Protein AF-A0ABD0RAL7-F1 (afdb_monomer)

pLDDT: mean 84.87, std 13.75, range [43.38, 97.75]

Mean predicted aligned error: 6.11 Å

Solvent-accessible surface area (backbone atoms only — not comparable to full-atom values): 5318 Å² total; per-residue (Å²): 136,81,57,70,68,57,52,51,51,50,49,51,48,54,52,54,55,46,52,51,50,33,63,78,59,50,41,45,63,92,41,72,56,78,85,58,68,54,66,58,52,50,53,52,28,50,56,50,34,56,53,26,51,54,42,28,56,51,19,56,75,69,70,34,66,66,56,25,51,51,28,50,52,54,34,47,38,40,42,43,42,38,64,76,67,67,52,70,95,58,82,96,72,134

Secondary structure (DSSP, 8-state):
---HHHHHHHHHHHHHHHHHHHHHTT-STT-S--SS-HHHHHHHHHHHHHHHHHHHHHHHHTT-HHHHHHHHHHHHHHHHHHHHTT--SS-S--

Nearest PDB structures (foldseek):
  2kat-assembly1_A  TM=4.862E-01  e=1.561E+00  Bordetella parapertussis
  1moj-assembly1_A  TM=7.307E-01  e=5.089E+00  Halobacterium salinarum
  8xyv-assembly2_B  TM=5.721E-01  e=3.311E+00  synthetic construct
  6lkp-assembly1_C  TM=7.657E-01  e=6.309E+00  Leptolyngbya sp. O-77

Structure (mmCIF, N/CA/C/O backbone):
data_AF-A0ABD0RAL7-F1
#
_entry.id   AF-A0ABD0RAL7-F1
#
loop_
_atom_site.group_PDB
_atom_site.id
_atom_site.type_symbol
_atom_site.label_atom_id
_atom_site.label_alt_id
_atom_site.label_comp_id
_atom_site.label_asym_id
_atom_site.label_entity_id
_atom_site.label_seq_id
_atom_site.pdbx_PDB_ins_code
_atom_site.Cartn_x
_atom_site.Cartn_y
_atom_site.Cartn_z
_atom_site.occupancy
_atom_site.B_iso_or_equiv
_atom_site.auth_seq_id
_atom_site.auth_comp_id
_atom_site.auth_asym_id
_atom_site.auth_atom_id
_atom_site.pdbx_PDB_model_num
ATOM 1 N N . LEU A 1 1 ? -15.315 -10.656 18.300 1.00 64.44 1 LEU A N 1
ATOM 2 C CA . LEU A 1 1 ? -15.082 -9.196 18.260 1.00 64.44 1 LEU A CA 1
ATOM 3 C C . LEU A 1 1 ? -13.687 -8.940 18.810 1.00 64.44 1 LEU A C 1
ATOM 5 O O . LEU A 1 1 ? -13.427 -9.320 19.945 1.00 64.44 1 LEU A O 1
ATOM 9 N N . SER A 1 2 ? -12.779 -8.419 17.985 1.00 79.69 2 SER A N 1
ATOM 10 C CA . SER A 1 2 ? -11.443 -7.975 18.408 1.00 79.69 2 SER A CA 1
ATOM 11 C C . SER A 1 2 ? -11.531 -6.650 19.170 1.00 79.69 2 SER A C 1
ATOM 13 O O . SER A 1 2 ? -12.481 -5.896 18.980 1.00 79.69 2 SER A O 1
ATOM 15 N N . SER A 1 3 ? -10.549 -6.358 20.026 1.00 92.06 3 SER A N 1
ATOM 16 C CA . SER A 1 3 ? -10.469 -5.069 20.728 1.00 92.06 3 SER A CA 1
ATOM 17 C C . SER A 1 3 ? -10.280 -3.911 19.730 1.00 92.06 3 SER A C 1
ATOM 19 O O . SER A 1 3 ? -9.412 -4.035 18.863 1.00 92.06 3 SER A O 1
ATOM 21 N N . PRO A 1 4 ? -10.996 -2.776 19.865 1.00 86.62 4 P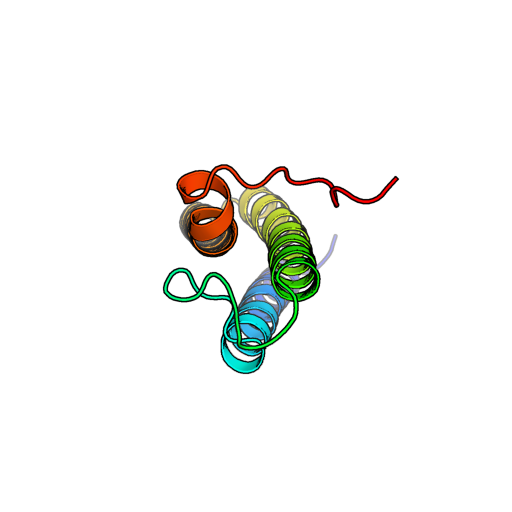RO A N 1
ATOM 22 C CA . PRO A 1 4 ? -10.794 -1.596 19.015 1.00 86.62 4 PRO A CA 1
ATOM 23 C C . PRO A 1 4 ? -9.349 -1.088 19.029 1.00 86.62 4 PRO A C 1
ATOM 25 O O . PRO A 1 4 ? -8.810 -0.697 17.998 1.00 86.62 4 PRO A O 1
ATOM 28 N N . LEU A 1 5 ? -8.688 -1.175 20.190 1.00 90.50 5 LEU A N 1
ATOM 29 C CA . LEU A 1 5 ? -7.277 -0.819 20.329 1.00 90.50 5 LEU A CA 1
ATOM 30 C C . LEU A 1 5 ? -6.383 -1.729 19.478 1.00 90.50 5 LEU A C 1
ATOM 32 O O . LEU A 1 5 ? -5.473 -1.250 18.810 1.00 90.50 5 LEU A O 1
ATOM 36 N N . LEU A 1 6 ? -6.672 -3.033 19.467 1.00 93.12 6 LEU A N 1
ATOM 37 C CA . LEU A 1 6 ? -5.920 -3.997 18.665 1.00 93.12 6 LEU A CA 1
ATOM 38 C C . LEU A 1 6 ? -6.112 -3.737 17.167 1.00 93.12 6 LEU A C 1
ATOM 40 O O . LEU A 1 6 ? -5.162 -3.854 16.403 1.00 93.12 6 LEU A O 1
ATOM 44 N N . GLN A 1 7 ? -7.320 -3.353 16.748 1.00 90.88 7 GLN A N 1
ATOM 45 C CA . GLN A 1 7 ? -7.600 -3.010 15.353 1.00 90.88 7 GLN A CA 1
ATOM 46 C C . GLN A 1 7 ? -6.856 -1.742 14.919 1.00 90.88 7 GLN A C 1
ATOM 48 O O . GLN A 1 7 ? -6.283 -1.729 13.833 1.00 90.88 7 GLN A O 1
ATOM 53 N N . GLN A 1 8 ? -6.793 -0.713 15.772 1.00 90.00 8 GLN A N 1
ATOM 54 C CA . GLN A 1 8 ? -5.987 0.480 15.492 1.00 90.00 8 GLN A CA 1
ATOM 55 C C . GLN A 1 8 ? -4.487 0.173 15.438 1.00 90.00 8 GLN A C 1
ATOM 57 O O . GLN A 1 8 ? -3.802 0.628 14.529 1.00 90.00 8 GLN A O 1
ATOM 62 N N . GLN A 1 9 ? -3.968 -0.634 16.365 1.00 93.19 9 GLN A N 1
ATOM 63 C CA . GLN A 1 9 ? -2.561 -1.047 16.343 1.00 93.19 9 GLN A CA 1
ATOM 64 C C . GLN A 1 9 ? -2.224 -1.859 15.090 1.00 93.19 9 GLN A C 1
ATOM 66 O O . GLN A 1 9 ? -1.178 -1.651 14.474 1.00 93.19 9 GLN A O 1
ATOM 71 N N . PHE A 1 10 ? -3.118 -2.764 14.694 1.00 94.06 10 PHE A N 1
ATOM 72 C CA . PHE A 1 10 ? -2.978 -3.527 13.462 1.00 94.06 10 PHE A CA 1
ATOM 73 C C . PHE A 1 10 ? -2.979 -2.607 12.234 1.00 94.06 10 PHE A C 1
ATOM 75 O O . PHE A 1 10 ? -2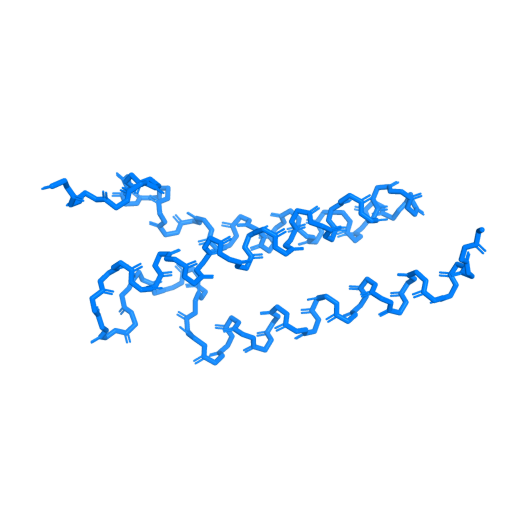.080 -2.707 11.405 1.00 94.06 10 PHE A O 1
ATOM 82 N N . PHE A 1 11 ? -3.901 -1.643 12.176 1.00 93.00 11 PHE A N 1
ATOM 83 C CA . PHE A 1 11 ? -3.937 -0.616 11.134 1.00 93.00 11 PHE A CA 1
ATOM 84 C C . PHE A 1 11 ? -2.620 0.171 11.041 1.00 93.00 11 PHE A C 1
ATOM 86 O O . PHE A 1 11 ? -2.018 0.244 9.971 1.00 93.00 11 PHE A O 1
ATOM 93 N N . SER A 1 12 ? -2.109 0.683 12.166 1.00 93.50 12 SER A N 1
ATOM 94 C CA . SER A 1 12 ? -0.819 1.385 12.19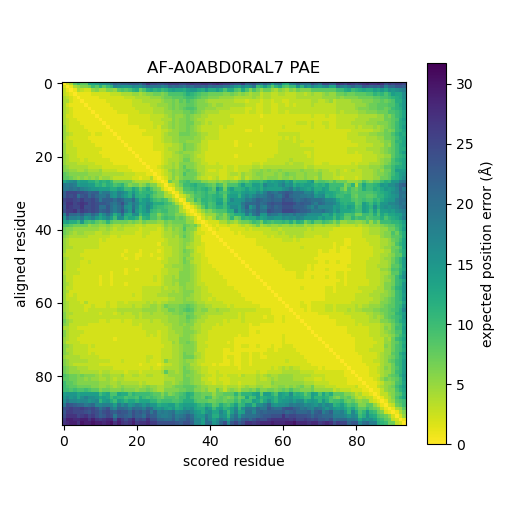6 1.00 93.50 12 SER A CA 1
ATOM 95 C C . SER A 1 12 ? 0.348 0.495 11.766 1.00 93.50 12 SER A C 1
ATOM 97 O O . SER A 1 12 ? 1.275 0.974 11.121 1.00 93.50 12 SER A O 1
ATOM 99 N N . THR A 1 13 ? 0.303 -0.799 12.086 1.00 96.12 13 THR A N 1
ATOM 100 C CA . THR A 1 13 ? 1.349 -1.751 11.684 1.00 96.12 13 THR A CA 1
ATOM 101 C C . THR A 1 13 ? 1.388 -1.920 10.167 1.00 96.12 13 THR A C 1
ATOM 103 O O . THR A 1 13 ? 2.477 -1.916 9.600 1.00 96.12 13 THR A O 1
ATOM 106 N N . ILE A 1 14 ? 0.227 -1.987 9.502 1.00 94.88 14 ILE A N 1
ATOM 107 C CA . ILE A 1 14 ? 0.158 -2.057 8.033 1.00 94.88 14 ILE A CA 1
ATOM 108 C C . ILE A 1 14 ? 0.826 -0.826 7.410 1.00 94.88 14 ILE A C 1
ATOM 110 O O . ILE A 1 14 ? 1.627 -0.969 6.486 1.00 94.88 14 ILE A O 1
ATOM 114 N N . PHE A 1 15 ? 0.547 0.368 7.939 1.00 92.81 15 PHE A N 1
ATOM 115 C CA . PHE A 1 15 ? 1.175 1.603 7.466 1.00 92.81 15 PHE A CA 1
ATOM 116 C C . PHE A 1 15 ? 2.687 1.595 7.639 1.00 92.81 15 PHE A C 1
ATOM 118 O O . PHE A 1 15 ? 3.408 1.813 6.674 1.00 92.81 15 PHE A O 1
ATOM 125 N N . ILE A 1 16 ? 3.166 1.287 8.845 1.00 94.75 16 ILE A N 1
ATOM 126 C CA . ILE A 1 16 ? 4.601 1.274 9.143 1.00 94.75 16 ILE A CA 1
ATOM 127 C C . ILE A 1 16 ? 5.333 0.276 8.240 1.00 94.75 16 ILE A C 1
ATOM 129 O O . ILE A 1 16 ? 6.377 0.603 7.686 1.00 94.75 16 ILE A O 1
ATOM 133 N N . GLN A 1 17 ? 4.790 -0.931 8.068 1.00 96.12 17 GLN A N 1
ATOM 134 C CA . GLN A 1 17 ? 5.402 -1.946 7.207 1.00 96.12 17 GLN A CA 1
ATOM 135 C C . GLN A 1 17 ? 5.437 -1.514 5.741 1.00 96.12 17 GLN A C 1
ATOM 137 O O . GLN A 1 17 ? 6.450 -1.698 5.072 1.00 96.12 17 GLN A O 1
ATOM 142 N N . THR A 1 18 ? 4.348 -0.921 5.255 1.00 93.94 18 THR A N 1
ATOM 143 C CA . THR A 1 18 ? 4.269 -0.430 3.875 1.00 93.94 18 THR A CA 1
ATOM 144 C C . THR A 1 18 ? 5.255 0.712 3.648 1.00 93.94 18 THR A C 1
ATOM 146 O O . THR A 1 18 ? 5.986 0.694 2.663 1.00 93.94 18 THR A O 1
ATOM 149 N N . ASP A 1 19 ? 5.354 1.659 4.583 1.00 92.62 19 ASP A N 1
ATOM 150 C CA . ASP A 1 19 ? 6.317 2.760 4.504 1.00 92.62 19 ASP A CA 1
ATOM 151 C C . ASP A 1 19 ? 7.760 2.241 4.472 1.00 92.62 19 ASP A C 1
ATOM 153 O O . ASP A 1 19 ? 8.546 2.688 3.637 1.00 92.62 19 ASP A O 1
ATOM 157 N N . ILE A 1 20 ? 8.106 1.261 5.318 1.00 94.38 20 ILE A N 1
ATOM 158 C CA . ILE A 1 20 ? 9.435 0.626 5.299 1.00 94.38 20 ILE A CA 1
ATOM 159 C C . ILE A 1 20 ? 9.718 0.036 3.915 1.00 94.38 20 ILE A C 1
ATOM 161 O O . ILE A 1 20 ? 10.749 0.343 3.323 1.00 94.38 20 ILE A O 1
ATOM 165 N N . HIS A 1 21 ? 8.794 -0.750 3.367 1.00 92.94 21 HIS A N 1
ATOM 166 C CA . HIS A 1 21 ? 8.998 -1.392 2.071 1.00 92.94 21 HIS A CA 1
ATOM 167 C C . HIS A 1 21 ? 9.071 -0.395 0.912 1.00 92.94 21 HIS A C 1
ATOM 169 O O . HIS A 1 21 ? 9.857 -0.587 -0.015 1.00 92.94 21 HIS A O 1
ATOM 175 N N . ILE A 1 22 ? 8.291 0.689 0.964 1.00 90.06 22 ILE A N 1
ATOM 176 C CA . ILE A 1 22 ? 8.365 1.769 -0.023 1.00 90.06 22 ILE A CA 1
ATOM 177 C C . ILE A 1 22 ? 9.755 2.399 -0.024 1.00 90.06 22 ILE A C 1
ATOM 179 O O . ILE A 1 22 ? 10.315 2.627 -1.098 1.00 90.06 22 ILE A O 1
ATOM 183 N N . GLN A 1 23 ? 10.305 2.681 1.159 1.00 89.75 23 GLN A N 1
ATOM 184 C CA . GLN A 1 23 ? 11.626 3.291 1.288 1.00 89.75 23 GLN A CA 1
ATOM 185 C C . GLN A 1 23 ? 12.740 2.321 0.875 1.00 89.75 23 GLN A C 1
ATOM 187 O O . GLN A 1 23 ? 13.605 2.691 0.085 1.00 89.75 23 GLN A O 1
ATOM 192 N N . GLU A 1 24 ? 12.707 1.076 1.357 1.00 88.94 24 GLU A N 1
ATOM 193 C CA . GLU A 1 24 ? 13.723 0.061 1.046 1.00 88.94 24 GLU A CA 1
ATOM 194 C C . GLU A 1 24 ? 13.726 -0.331 -0.436 1.00 88.94 24 GLU A C 1
ATOM 196 O O . GLU A 1 24 ? 14.792 -0.525 -1.020 1.00 88.94 24 GLU A O 1
ATOM 201 N N . GLY A 1 25 ? 12.547 -0.419 -1.053 1.00 85.19 25 GLY A N 1
ATOM 202 C CA . GLY A 1 25 ? 12.396 -0.746 -2.469 1.00 85.19 25 GLY A CA 1
ATOM 203 C C . GLY A 1 25 ? 12.456 0.459 -3.409 1.00 85.19 25 GLY A C 1
ATOM 204 O O . GLY A 1 25 ? 12.270 0.276 -4.608 1.00 85.19 25 GLY A O 1
ATOM 205 N N . ALA A 1 26 ? 12.657 1.682 -2.899 1.00 85.19 26 ALA A N 1
ATOM 206 C CA . ALA A 1 26 ? 12.577 2.922 -3.682 1.00 85.19 26 ALA A CA 1
ATOM 207 C C . ALA A 1 26 ? 11.318 2.975 -4.583 1.00 85.19 26 ALA A C 1
ATOM 209 O O . ALA A 1 26 ? 11.375 3.324 -5.766 1.00 85.19 26 ALA A O 1
ATOM 210 N N . LEU A 1 27 ? 10.170 2.582 -4.017 1.00 83.81 27 LEU A N 1
ATOM 211 C CA . LEU A 1 27 ? 8.918 2.360 -4.753 1.00 83.81 27 LEU A CA 1
ATOM 212 C C . LEU A 1 27 ? 8.070 3.628 -4.923 1.00 83.81 27 LEU A C 1
ATOM 214 O O . LEU A 1 27 ? 6.989 3.569 -5.517 1.00 83.81 27 LEU A O 1
ATOM 218 N N . PHE A 1 28 ? 8.517 4.757 -4.371 1.00 75.31 28 PHE A N 1
ATOM 219 C CA . PHE A 1 28 ? 7.749 5.996 -4.364 1.00 75.31 28 PHE A CA 1
ATOM 220 C C . PHE A 1 28 ? 7.670 6.649 -5.756 1.00 75.31 28 PHE A C 1
ATOM 222 O O . PHE A 1 28 ? 8.317 6.230 -6.718 1.00 75.31 28 PHE A O 1
ATOM 229 N N . CYS A 1 29 ? 6.795 7.650 -5.884 1.00 65.69 29 CYS A N 1
ATOM 230 C CA . CYS A 1 29 ? 6.331 8.185 -7.166 1.00 65.69 29 CYS A CA 1
ATOM 231 C C . CYS A 1 29 ? 7.406 8.868 -8.036 1.00 65.69 29 CYS A C 1
ATOM 233 O O . CYS A 1 29 ? 7.125 9.218 -9.182 1.00 65.69 29 CYS A O 1
ATOM 235 N N . ASP A 1 30 ? 8.614 9.064 -7.512 1.00 68.31 30 ASP A N 1
ATOM 236 C CA . ASP A 1 30 ? 9.756 9.700 -8.168 1.00 68.31 30 ASP A CA 1
ATOM 237 C C . ASP A 1 30 ? 10.595 8.736 -9.025 1.00 68.31 30 ASP A C 1
ATOM 239 O O . ASP A 1 30 ? 11.368 9.183 -9.874 1.00 68.31 30 ASP A O 1
ATOM 243 N N . SER A 1 31 ? 10.408 7.425 -8.864 1.00 61.66 31 SER A N 1
ATOM 244 C CA . SER A 1 31 ? 11.144 6.389 -9.587 1.00 61.66 31 SER A CA 1
ATOM 245 C C . SER A 1 31 ? 10.185 5.431 -10.293 1.00 61.66 31 SER A C 1
ATOM 247 O O . SER A 1 31 ? 9.292 4.854 -9.676 1.00 61.66 31 SER A O 1
ATOM 249 N N . LEU A 1 32 ? 10.365 5.240 -11.604 1.00 62.06 32 LEU A N 1
ATOM 250 C CA . LEU A 1 32 ? 9.697 4.172 -12.363 1.00 62.06 32 LEU A CA 1
ATOM 251 C C . LEU A 1 32 ? 10.548 2.893 -12.405 1.00 62.06 32 LEU A C 1
ATOM 253 O O . LEU A 1 32 ? 10.017 1.799 -12.562 1.00 62.06 32 LEU A O 1
ATOM 257 N N . CYS A 1 33 ? 11.869 3.053 -12.327 1.00 57.22 33 CYS A N 1
ATOM 258 C CA . CYS A 1 33 ? 12.846 2.003 -12.555 1.00 57.22 33 CYS A CA 1
ATOM 259 C C . CYS A 1 33 ? 13.983 2.175 -11.543 1.00 57.22 33 CYS A C 1
ATOM 261 O O . CYS A 1 33 ? 14.871 3.010 -11.711 1.00 57.22 33 CYS A O 1
ATOM 263 N N . ASP A 1 34 ? 13.9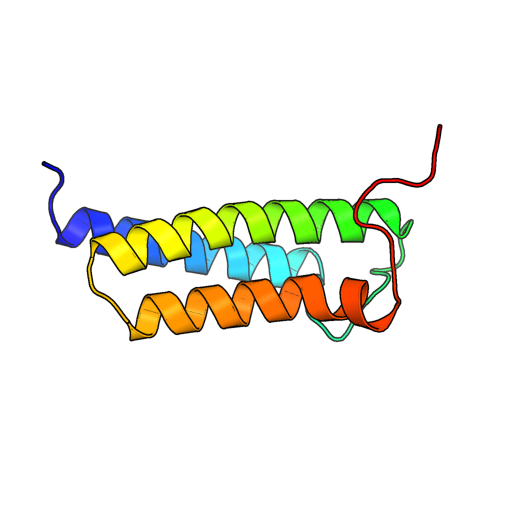40 1.370 -10.492 1.00 58.56 34 ASP A N 1
ATOM 264 C CA . ASP A 1 34 ? 14.863 1.299 -9.355 1.00 58.56 34 ASP A CA 1
ATOM 265 C C . ASP A 1 34 ? 16.227 0.657 -9.725 1.00 58.56 34 ASP A C 1
ATOM 267 O O . ASP A 1 34 ? 16.910 0.040 -8.912 1.00 58.56 34 ASP A O 1
ATOM 271 N N . GLY A 1 35 ? 16.655 0.812 -10.986 1.00 56.84 35 GLY A N 1
ATOM 272 C CA . GLY A 1 35 ? 17.918 0.287 -11.523 1.00 56.84 35 GLY A CA 1
ATOM 273 C C . GLY A 1 35 ? 17.887 -1.188 -11.955 1.00 56.84 35 GLY A C 1
ATOM 274 O O . GLY A 1 35 ? 18.874 -1.670 -12.511 1.00 56.84 35 GLY A O 1
ATOM 275 N N . GLY A 1 36 ? 16.771 -1.894 -11.742 1.00 59.53 36 GLY A N 1
ATOM 276 C CA . GLY A 1 36 ? 16.514 -3.261 -12.216 1.00 59.53 36 GLY A CA 1
ATOM 277 C C . GLY A 1 36 ? 15.491 -3.333 -13.363 1.00 59.53 36 GLY A C 1
ATOM 278 O O . GLY A 1 36 ? 15.025 -2.305 -13.848 1.00 59.53 36 GLY A O 1
ATOM 279 N N . PRO A 1 37 ? 15.119 -4.538 -13.835 1.00 60.66 37 PRO A N 1
ATOM 280 C CA . PRO A 1 37 ? 14.028 -4.704 -14.792 1.00 60.66 37 PRO A CA 1
ATOM 281 C C . PRO A 1 37 ? 12.717 -4.100 -14.272 1.00 60.66 37 PRO A C 1
ATOM 283 O O . PRO A 1 37 ? 12.301 -4.394 -13.153 1.00 60.66 37 PRO A O 1
ATOM 286 N N . LEU A 1 38 ? 12.032 -3.335 -15.126 1.00 70.50 38 LEU A N 1
ATOM 287 C CA . LEU A 1 38 ? 10.778 -2.629 -14.825 1.00 70.50 38 LEU A CA 1
ATOM 288 C C . LEU A 1 38 ? 9.701 -3.525 -14.172 1.00 70.50 38 LEU A C 1
ATOM 290 O O . LEU A 1 38 ? 8.905 -3.050 -13.368 1.00 70.50 38 LEU A O 1
ATOM 294 N N . ILE A 1 39 ? 9.693 -4.823 -14.494 1.00 74.00 39 ILE A N 1
ATOM 295 C CA . ILE A 1 39 ? 8.717 -5.801 -13.993 1.00 74.00 39 ILE A CA 1
ATOM 296 C C . ILE A 1 39 ? 8.767 -5.979 -12.466 1.00 74.00 39 ILE A C 1
AT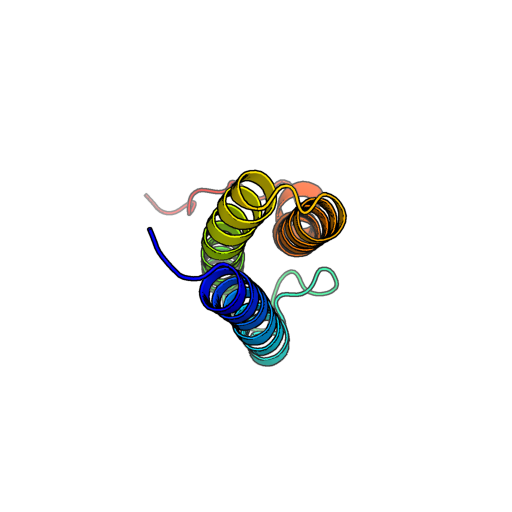OM 298 O O . ILE A 1 39 ? 7.722 -6.075 -11.833 1.00 74.00 39 ILE A O 1
ATOM 302 N N . TRP A 1 40 ? 9.951 -5.943 -11.847 1.00 80.69 40 TRP A N 1
ATOM 303 C CA . TRP A 1 40 ? 10.084 -6.179 -10.404 1.00 80.69 40 TRP A CA 1
ATOM 304 C C . TRP A 1 40 ? 9.582 -4.993 -9.587 1.00 80.69 40 TRP A C 1
ATOM 306 O O . TRP A 1 40 ? 8.849 -5.168 -8.616 1.00 80.69 40 TRP A O 1
ATOM 316 N N . GLY A 1 41 ? 9.903 -3.776 -10.031 1.00 81.88 41 GLY A N 1
ATOM 317 C CA . GLY A 1 41 ? 9.374 -2.559 -9.426 1.00 81.88 41 GLY A CA 1
ATOM 318 C C . GLY A 1 41 ? 7.848 -2.463 -9.556 1.00 81.88 41 GLY A C 1
ATOM 319 O O . GLY A 1 41 ? 7.184 -1.976 -8.637 1.00 81.88 41 GLY A O 1
ATOM 320 N N . GLN A 1 42 ? 7.273 -2.944 -10.665 1.00 82.06 42 GLN A N 1
ATOM 321 C CA . GLN A 1 42 ? 5.819 -3.025 -10.853 1.00 82.06 42 GLN A CA 1
ATOM 322 C C . GLN A 1 42 ? 5.172 -4.002 -9.872 1.00 82.06 42 GLN A C 1
ATOM 324 O O . GLN A 1 42 ? 4.230 -3.625 -9.177 1.00 82.06 42 GLN A O 1
ATOM 329 N N . GLU A 1 43 ? 5.679 -5.234 -9.796 1.00 86.19 43 GLU A N 1
ATOM 330 C CA . GLU A 1 43 ? 5.153 -6.256 -8.887 1.00 86.19 43 GLU A CA 1
ATOM 331 C C . GLU A 1 43 ? 5.238 -5.805 -7.427 1.00 86.19 43 GLU A C 1
ATOM 333 O O . GLU A 1 43 ? 4.262 -5.932 -6.688 1.00 86.19 43 GLU A O 1
ATOM 338 N N . ALA A 1 44 ? 6.355 -5.190 -7.029 1.00 89.38 44 ALA A N 1
ATOM 339 C CA . ALA A 1 44 ? 6.522 -4.648 -5.686 1.00 89.38 44 ALA A CA 1
ATOM 340 C C . ALA A 1 44 ? 5.493 -3.544 -5.376 1.00 89.38 44 ALA A C 1
ATOM 342 O O . ALA A 1 44 ? 4.852 -3.574 -4.326 1.00 89.38 44 ALA A O 1
ATOM 343 N N . ARG A 1 45 ? 5.262 -2.606 -6.308 1.00 90.31 45 ARG A N 1
ATOM 344 C CA . ARG A 1 45 ? 4.234 -1.560 -6.147 1.00 90.31 45 ARG A CA 1
ATOM 345 C C . ARG A 1 45 ? 2.832 -2.153 -6.027 1.00 90.31 45 ARG A C 1
ATOM 347 O O . ARG A 1 45 ? 2.065 -1.704 -5.177 1.00 90.31 45 ARG A O 1
ATOM 354 N N . LEU A 1 46 ? 2.498 -3.159 -6.839 1.00 90.62 46 LEU A N 1
ATOM 355 C CA . LEU A 1 46 ? 1.201 -3.839 -6.775 1.00 90.62 46 LEU A CA 1
ATOM 356 C C . LEU A 1 46 ? 1.015 -4.592 -5.449 1.00 90.62 46 LEU A C 1
ATOM 358 O O . LEU A 1 46 ? -0.050 -4.478 -4.847 1.00 90.62 46 LEU A O 1
ATOM 362 N N . ALA A 1 47 ? 2.050 -5.267 -4.945 1.00 93.19 47 ALA A N 1
ATOM 363 C CA . ALA A 1 47 ? 2.002 -5.955 -3.654 1.00 93.19 47 ALA A CA 1
ATOM 364 C C . ALA A 1 47 ? 1.755 -4.988 -2.479 1.00 93.19 47 ALA A C 1
ATOM 366 O O . ALA A 1 47 ? 0.991 -5.294 -1.559 1.00 93.19 47 ALA A O 1
ATOM 367 N N . GLU A 1 48 ? 2.358 -3.796 -2.510 1.00 95.06 48 GLU A N 1
ATOM 368 C CA . GLU A 1 48 ? 2.074 -2.757 -1.514 1.00 95.06 48 GLU A CA 1
ATOM 369 C C . GLU A 1 48 ? 0.673 -2.139 -1.702 1.00 95.06 48 GLU A C 1
ATOM 371 O O . GLU A 1 48 ? -0.004 -1.837 -0.717 1.00 95.06 48 GLU A O 1
ATOM 376 N N . CYS A 1 49 ? 0.169 -2.028 -2.939 1.00 94.56 49 CYS A N 1
ATOM 377 C CA . CYS A 1 49 ? -1.214 -1.603 -3.196 1.00 94.56 49 CYS A CA 1
ATOM 378 C C . CYS A 1 49 ? -2.234 -2.583 -2.602 1.00 94.56 49 CYS A C 1
ATOM 380 O O . CYS A 1 49 ? -3.210 -2.149 -1.993 1.00 94.56 49 CYS A O 1
ATOM 382 N N . GLU A 1 50 ? -2.006 -3.893 -2.725 1.00 95.31 50 GLU A N 1
ATOM 383 C CA . GLU A 1 50 ? -2.861 -4.918 -2.113 1.00 95.31 50 GLU A CA 1
ATOM 384 C C . GLU A 1 50 ? -2.910 -4.776 -0.585 1.00 95.31 50 GLU A C 1
ATOM 386 O O . GLU A 1 50 ? -3.985 -4.849 0.015 1.00 95.31 50 GLU A O 1
ATOM 391 N N . ARG A 1 51 ? -1.772 -4.477 0.056 1.00 96.00 51 ARG A N 1
ATOM 392 C CA . ARG A 1 51 ? -1.738 -4.156 1.492 1.00 96.00 51 ARG A CA 1
ATOM 393 C C . ARG A 1 51 ? -2.501 -2.880 1.833 1.00 96.00 51 ARG A C 1
ATOM 395 O O . ARG A 1 51 ? -3.201 -2.845 2.846 1.00 96.00 51 ARG A O 1
ATOM 402 N N . MET A 1 52 ? -2.419 -1.854 0.990 1.00 96.75 52 MET A N 1
ATOM 403 C CA . MET A 1 52 ? -3.196 -0.626 1.171 1.00 96.75 52 MET A CA 1
ATOM 404 C C . MET A 1 52 ? -4.703 -0.846 1.009 1.00 96.75 52 MET A C 1
ATOM 406 O O . MET A 1 52 ? -5.469 -0.216 1.734 1.00 96.75 52 MET A O 1
ATOM 410 N N . LEU A 1 53 ? -5.153 -1.774 0.157 1.00 97.06 53 LEU A N 1
ATOM 411 C CA . LEU A 1 53 ? -6.571 -2.154 0.088 1.00 97.06 53 LEU A CA 1
ATOM 412 C C . LEU A 1 53 ? -7.063 -2.737 1.421 1.00 97.06 53 LEU A C 1
ATOM 414 O O . LEU A 1 53 ? -8.118 -2.336 1.911 1.00 97.06 53 LEU A O 1
ATOM 418 N N . VAL A 1 54 ? -6.259 -3.588 2.070 1.00 96.56 54 VAL A N 1
ATOM 419 C CA . VAL A 1 54 ? -6.572 -4.097 3.419 1.00 96.56 54 VAL A CA 1
ATOM 420 C C . VAL A 1 54 ? -6.639 -2.956 4.443 1.00 96.56 54 VAL A C 1
ATOM 422 O O . VAL A 1 54 ? -7.527 -2.946 5.298 1.00 96.56 54 VAL A O 1
ATOM 425 N N . ALA A 1 55 ? -5.731 -1.977 4.359 1.00 96.88 55 ALA A N 1
ATOM 426 C CA . ALA A 1 55 ? -5.756 -0.802 5.231 1.00 96.88 55 ALA A CA 1
ATOM 427 C C . ALA A 1 55 ? -7.021 0.050 5.021 1.00 96.88 55 ALA A C 1
ATOM 429 O O . ALA A 1 55 ? -7.619 0.489 6.003 1.00 96.88 55 ALA A O 1
ATOM 430 N N . ILE A 1 56 ? -7.455 0.248 3.771 1.00 97.69 56 ILE A N 1
ATOM 431 C CA . ILE A 1 56 ? -8.690 0.970 3.426 1.00 97.69 56 ILE A CA 1
ATOM 432 C C . ILE A 1 56 ? -9.906 0.267 4.033 1.00 97.69 56 ILE A C 1
ATOM 434 O O . ILE A 1 56 ? -10.685 0.907 4.739 1.00 97.69 56 ILE A O 1
ATOM 438 N N . ASP A 1 57 ? -10.046 -1.042 3.814 1.00 96.75 57 ASP A N 1
ATOM 439 C CA . ASP A 1 57 ? -11.177 -1.817 4.336 1.00 96.75 57 ASP A CA 1
ATOM 440 C C . ASP A 1 57 ? -11.237 -1.764 5.869 1.00 96.75 57 ASP A C 1
ATOM 442 O O . ASP A 1 57 ? -12.307 -1.579 6.460 1.00 96.75 57 ASP A O 1
ATOM 446 N N . LEU A 1 58 ? -10.080 -1.867 6.528 1.00 95.00 58 LEU A N 1
ATOM 447 C CA . LEU A 1 58 ? -9.981 -1.772 7.980 1.00 95.00 58 LEU A CA 1
ATOM 448 C C . LEU A 1 58 ? -10.312 -0.364 8.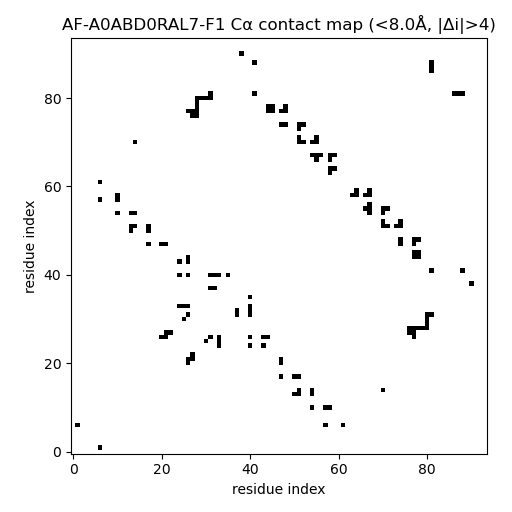497 1.00 95.00 58 LEU A C 1
ATOM 450 O O . LEU A 1 58 ? -11.033 -0.240 9.486 1.00 95.00 58 LEU A O 1
ATOM 454 N N . ALA A 1 59 ? -9.825 0.690 7.841 1.00 95.06 59 ALA A N 1
ATOM 455 C CA . ALA A 1 59 ? -10.120 2.070 8.223 1.00 95.06 59 ALA A CA 1
ATOM 456 C C . ALA A 1 59 ? -11.612 2.394 8.071 1.00 95.06 59 ALA A C 1
ATOM 458 O O . ALA A 1 59 ? -12.214 2.970 8.980 1.00 9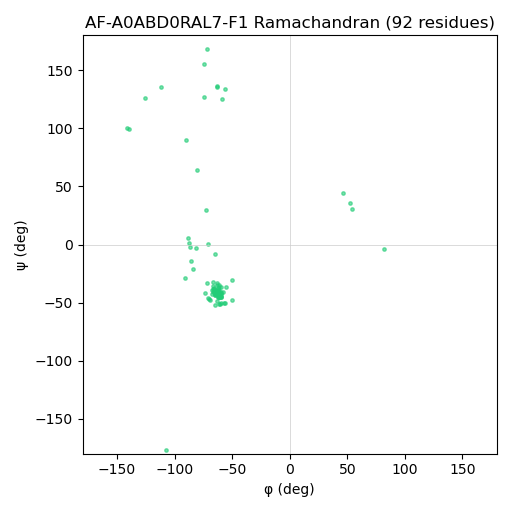5.06 59 ALA A O 1
ATOM 459 N N . LEU A 1 60 ? -12.232 1.947 6.973 1.00 95.75 60 LEU A N 1
ATOM 460 C CA . LEU A 1 60 ? -13.673 2.062 6.751 1.00 95.75 60 LEU A CA 1
ATOM 461 C C . LEU A 1 60 ? -14.462 1.304 7.823 1.00 95.75 60 LEU A C 1
ATOM 463 O O . LEU A 1 60 ? -15.410 1.849 8.386 1.00 95.75 60 LEU A O 1
ATOM 467 N N . HIS A 1 61 ? -14.039 0.083 8.166 1.00 93.81 61 HIS A N 1
ATOM 468 C CA . HIS A 1 61 ? -14.645 -0.691 9.251 1.00 93.81 61 HIS A CA 1
ATOM 469 C C . HIS A 1 61 ? -14.567 0.033 10.607 1.00 93.81 61 HIS A C 1
ATOM 471 O O . HIS A 1 61 ? -15.509 -0.025 11.399 1.00 93.81 61 HIS A O 1
ATOM 477 N N . LEU A 1 62 ? -13.468 0.746 10.864 1.00 92.50 62 LEU A N 1
ATOM 478 C CA . LEU A 1 62 ? -13.258 1.545 12.073 1.00 92.50 62 LEU A CA 1
ATOM 479 C C . LEU A 1 62 ? -13.930 2.928 12.028 1.00 92.50 62 LEU A C 1
ATOM 481 O O . LEU A 1 62 ? -13.889 3.642 13.028 1.00 92.50 62 LEU A O 1
ATOM 485 N N . ASN A 1 63 ? -14.573 3.298 10.913 1.00 94.62 63 ASN A N 1
ATOM 486 C CA . ASN A 1 63 ? -15.067 4.653 10.639 1.00 94.62 63 ASN A CA 1
ATOM 487 C C . ASN A 1 63 ? -13.974 5.736 10.771 1.00 94.62 63 ASN A C 1
ATOM 489 O O . ASN A 1 63 ? -14.262 6.881 11.122 1.00 94.62 63 ASN A O 1
ATOM 493 N N . ASP A 1 64 ? -12.719 5.386 10.482 1.00 94.38 64 ASP A N 1
ATOM 494 C CA . ASP A 1 64 ? -11.597 6.322 10.451 1.00 94.38 64 ASP A CA 1
ATOM 495 C C . ASP A 1 64 ? -11.446 6.908 9.041 1.00 94.38 64 ASP A C 1
ATOM 497 O O . ASP A 1 64 ? -10.749 6.373 8.172 1.00 94.38 64 ASP A O 1
ATOM 501 N N . SER A 1 65 ? -12.128 8.028 8.792 1.00 96.50 65 SER A N 1
ATOM 502 C CA . SER A 1 65 ? -12.074 8.718 7.499 1.00 96.50 65 SER A CA 1
ATOM 503 C C . SER A 1 65 ? -10.678 9.244 7.165 1.00 96.50 65 SER A C 1
ATOM 505 O O . SER A 1 65 ? -10.296 9.270 5.996 1.00 96.50 65 SER A O 1
ATOM 507 N N . SER A 1 66 ? -9.916 9.660 8.180 1.00 95.62 66 SER A N 1
ATOM 508 C CA . SER A 1 66 ? -8.562 10.187 8.001 1.00 95.62 66 SER A CA 1
ATOM 509 C C . SER A 1 66 ? -7.609 9.068 7.596 1.00 95.62 66 SER A C 1
ATOM 511 O O . SER A 1 66 ? -6.898 9.205 6.601 1.00 95.62 66 SER A O 1
ATOM 513 N N . GLY A 1 67 ? -7.665 7.935 8.301 1.00 94.81 67 GLY A N 1
ATOM 514 C CA . GLY A 1 67 ? -6.910 6.735 7.954 1.00 94.81 67 GLY A CA 1
ATOM 515 C C . GLY A 1 67 ? -7.283 6.182 6.576 1.00 94.81 67 GLY A C 1
ATOM 516 O O . GLY A 1 67 ? -6.404 5.810 5.800 1.00 94.81 67 GLY A O 1
ATOM 517 N N . THR A 1 68 ? -8.573 6.216 6.225 1.00 97.44 68 THR A N 1
ATOM 518 C CA . THR A 1 68 ? -9.051 5.822 4.890 1.00 97.44 68 THR A CA 1
ATOM 519 C C . THR A 1 68 ? -8.418 6.695 3.806 1.00 97.44 68 THR A C 1
ATOM 521 O O . THR A 1 68 ? -7.853 6.178 2.843 1.00 97.44 68 THR A O 1
ATOM 524 N N . LEU A 1 69 ? -8.473 8.023 3.964 1.00 97.75 69 LEU A N 1
ATOM 525 C CA . LEU A 1 69 ? -7.901 8.953 2.991 1.00 97.75 69 LEU A CA 1
ATOM 526 C C . LEU A 1 69 ? -6.382 8.786 2.876 1.00 97.75 69 LEU A C 1
ATOM 528 O O . LEU A 1 69 ? -5.850 8.799 1.768 1.00 97.75 69 LEU A O 1
ATOM 532 N N . GLN A 1 70 ? -5.695 8.586 4.001 1.00 95.56 70 GLN A N 1
ATOM 533 C CA . GLN A 1 70 ? -4.257 8.338 4.013 1.00 95.56 70 GLN A CA 1
ATOM 534 C C . GLN A 1 70 ? -3.903 7.074 3.216 1.00 95.56 70 GLN A C 1
ATOM 536 O O . GLN A 1 70 ? -3.001 7.121 2.383 1.00 95.56 70 GLN A O 1
ATOM 541 N N . ALA A 1 71 ? -4.649 5.978 3.391 1.00 96.31 71 ALA A N 1
ATOM 542 C CA . ALA A 1 71 ? -4.393 4.724 2.679 1.00 96.31 71 ALA A CA 1
ATOM 543 C C . ALA A 1 71 ? -4.648 4.860 1.169 1.00 96.31 71 ALA A C 1
ATOM 545 O O . ALA A 1 71 ? -3.875 4.353 0.354 1.00 96.31 71 ALA A O 1
ATOM 546 N N . VAL A 1 72 ? -5.689 5.609 0.784 1.00 97.00 72 VAL A N 1
ATOM 547 C CA . VAL A 1 72 ? -5.977 5.932 -0.622 1.00 97.00 72 VAL A CA 1
ATOM 548 C C . VAL A 1 72 ? -4.844 6.746 -1.248 1.00 97.00 72 VAL A C 1
ATOM 550 O O . VAL A 1 72 ? -4.413 6.432 -2.357 1.00 97.00 72 VAL A O 1
ATOM 553 N N . VAL A 1 73 ? -4.337 7.767 -0.552 1.00 95.06 73 VAL A N 1
ATOM 554 C CA . VAL A 1 73 ? -3.225 8.594 -1.047 1.00 95.06 73 VAL A CA 1
ATOM 555 C C . VAL A 1 73 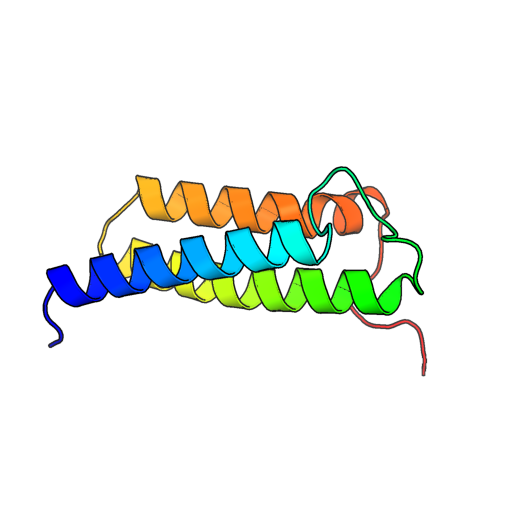? -1.945 7.768 -1.189 1.00 95.06 73 VAL A C 1
ATOM 557 O O . VAL A 1 73 ? -1.275 7.879 -2.216 1.00 95.06 73 VAL A O 1
ATOM 560 N N . SER A 1 74 ? -1.632 6.901 -0.222 1.00 93.50 74 SER A N 1
ATOM 561 C CA . SER A 1 74 ? -0.481 5.993 -0.312 1.00 93.50 74 SER A CA 1
ATOM 562 C C . SER A 1 74 ? -0.602 5.034 -1.501 1.00 93.50 74 SER A C 1
ATOM 564 O O . SER A 1 74 ? 0.338 4.904 -2.285 1.00 93.50 74 SER A O 1
ATOM 566 N N . CYS A 1 75 ? -1.779 4.432 -1.700 1.00 94.50 75 CYS A N 1
ATOM 567 C CA . CYS A 1 75 ? -2.059 3.568 -2.850 1.00 94.50 75 CYS A CA 1
ATOM 568 C C . CYS A 1 75 ? -1.918 4.325 -4.184 1.00 94.50 75 CYS A C 1
ATOM 570 O O . CYS A 1 75 ? -1.284 3.848 -5.124 1.00 94.50 75 CYS A O 1
ATOM 572 N N . TYR A 1 76 ? -2.426 5.558 -4.255 1.00 92.56 76 TYR A N 1
ATOM 573 C CA . TYR A 1 76 ? -2.245 6.413 -5.426 1.00 92.56 76 TYR A CA 1
ATOM 574 C C . TYR A 1 76 ? -0.766 6.730 -5.694 1.00 92.56 76 TYR A C 1
ATOM 576 O O . TYR A 1 76 ? -0.331 6.683 -6.846 1.00 92.56 76 TYR A O 1
ATOM 584 N N . GLY A 1 77 ? 0.026 7.014 -4.656 1.00 90.56 77 GLY A N 1
ATOM 585 C CA . GLY A 1 77 ? 1.464 7.266 -4.786 1.00 90.56 77 GLY A CA 1
ATOM 586 C C . GLY A 1 77 ? 2.215 6.097 -5.434 1.00 90.56 77 GLY A C 1
ATOM 587 O O . GLY A 1 77 ? 3.035 6.321 -6.322 1.00 90.56 77 GLY A O 1
ATOM 588 N N . LEU A 1 78 ? 1.861 4.863 -5.064 1.00 91.25 78 LEU A N 1
ATOM 589 C CA . LEU A 1 78 ? 2.411 3.630 -5.641 1.00 91.25 78 LEU A CA 1
ATOM 590 C C . LEU A 1 78 ? 2.012 3.425 -7.111 1.00 91.25 78 LEU A C 1
ATO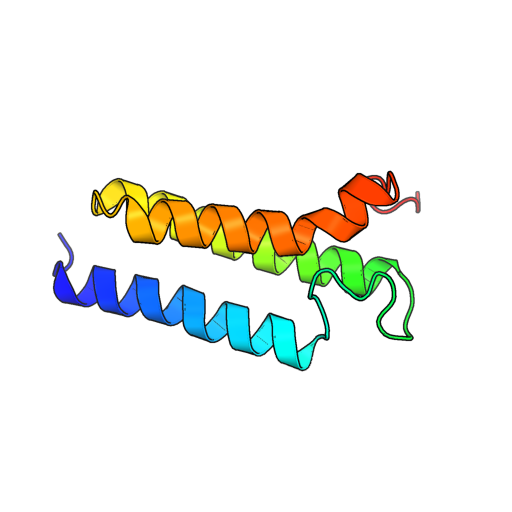M 592 O O . LEU A 1 78 ? 2.822 2.977 -7.921 1.00 91.25 78 LEU A O 1
ATOM 596 N N . LEU A 1 79 ? 0.768 3.757 -7.471 1.00 89.19 79 LEU A N 1
ATOM 597 C CA . LEU A 1 79 ? 0.239 3.565 -8.828 1.00 89.19 79 LEU A CA 1
ATOM 598 C C . LEU A 1 79 ? 0.588 4.704 -9.792 1.00 89.19 79 LEU A C 1
ATOM 600 O O . LEU A 1 79 ? 0.562 4.498 -11.007 1.00 89.19 79 LEU A O 1
ATOM 604 N N . THR A 1 80 ? 0.918 5.893 -9.280 1.00 88.38 80 THR A N 1
ATOM 605 C CA . THR A 1 80 ? 1.189 7.095 -10.087 1.00 88.38 80 THR A CA 1
ATOM 606 C C . THR A 1 80 ? 2.188 6.836 -11.222 1.00 88.38 80 THR A C 1
ATOM 608 O O . THR A 1 80 ? 1.866 7.176 -12.365 1.00 88.38 80 THR A O 1
ATOM 611 N N . PRO A 1 81 ? 3.347 6.186 -10.988 1.00 82.50 81 PRO A N 1
ATOM 612 C CA . PRO A 1 81 ? 4.305 5.901 -12.054 1.00 82.50 81 PRO A CA 1
ATOM 613 C C . PRO A 1 81 ? 3.724 5.000 -13.155 1.00 82.50 81 PRO A C 1
ATOM 615 O O . PRO A 1 81 ? 3.998 5.221 -14.334 1.00 82.50 81 PRO A O 1
ATOM 618 N N . LEU A 1 82 ? 2.881 4.024 -12.799 1.00 83.19 82 LEU A N 1
ATOM 619 C CA . LEU A 1 82 ? 2.264 3.092 -13.751 1.00 83.19 82 LEU A CA 1
ATOM 620 C C . LEU A 1 82 ? 1.211 3.784 -14.617 1.00 83.19 82 LEU A C 1
ATOM 622 O O . LEU A 1 82 ? 1.220 3.641 -15.840 1.00 83.19 82 LEU A O 1
ATOM 626 N N . ILE A 1 83 ? 0.340 4.572 -13.980 1.00 84.69 83 ILE A N 1
ATOM 627 C CA . ILE A 1 83 ? -0.729 5.322 -14.648 1.00 84.69 83 ILE A CA 1
ATOM 628 C C . ILE A 1 83 ? -0.126 6.351 -15.606 1.00 84.69 83 ILE A C 1
ATOM 630 O O . ILE A 1 83 ? -0.525 6.423 -16.768 1.00 84.69 83 ILE A O 1
ATOM 634 N N . PHE A 1 84 ? 0.855 7.127 -15.135 1.00 82.94 84 PHE A N 1
ATOM 635 C CA . PHE A 1 84 ? 1.473 8.189 -15.925 1.00 82.94 84 PHE A CA 1
ATOM 636 C C . PHE A 1 84 ? 2.192 7.646 -17.165 1.00 82.94 84 PHE A C 1
ATOM 638 O O . PHE A 1 84 ? 2.076 8.218 -18.248 1.00 82.94 84 PHE A O 1
ATOM 645 N N . ASN A 1 85 ? 2.888 6.514 -17.027 1.00 78.88 85 ASN A N 1
ATOM 646 C CA . ASN A 1 85 ? 3.622 5.888 -18.127 1.00 78.88 85 ASN A CA 1
ATOM 647 C C . ASN A 1 85 ? 2.773 4.901 -18.949 1.00 78.88 85 ASN A C 1
ATOM 649 O O . ASN A 1 85 ? 3.312 4.241 -19.834 1.00 78.88 85 ASN A O 1
ATOM 653 N N . GLN A 1 86 ? 1.463 4.799 -18.679 1.00 77.69 86 GLN A N 1
ATOM 654 C CA . GLN A 1 86 ? 0.524 3.891 -19.360 1.00 77.69 86 GLN A CA 1
ATOM 655 C C . GLN A 1 86 ? 1.001 2.432 -19.383 1.00 77.69 86 GLN A C 1
ATOM 657 O O . GLN A 1 86 ? 0.797 1.695 -20.350 1.00 77.69 86 GLN A O 1
ATOM 662 N N . ILE A 1 87 ? 1.657 2.013 -18.305 1.00 73.12 87 ILE A N 1
ATOM 663 C CA . ILE A 1 87 ? 2.163 0.657 -18.172 1.00 73.12 87 ILE A CA 1
ATOM 664 C C . ILE A 1 87 ? 0.973 -0.272 -17.899 1.00 73.12 87 ILE A C 1
ATOM 666 O O . ILE A 1 87 ? 0.225 -0.035 -16.947 1.00 73.12 87 ILE A O 1
ATOM 670 N N . PRO A 1 88 ? 0.789 -1.348 -18.683 1.00 68.31 88 PRO A N 1
ATOM 671 C CA . PRO A 1 88 ? -0.240 -2.333 -18.392 1.00 68.31 88 PRO A CA 1
ATOM 672 C C . PRO A 1 88 ? 0.048 -3.017 -17.051 1.00 68.31 88 PRO A C 1
ATOM 674 O O . PRO A 1 88 ? 1.169 -3.431 -16.779 1.00 68.31 88 PRO A O 1
ATOM 677 N N . SER A 1 89 ? -0.983 -3.201 -16.227 1.00 58.41 89 SER A N 1
ATOM 678 C CA . SER A 1 89 ? -0.857 -3.856 -14.915 1.00 58.41 89 SER A CA 1
ATOM 679 C C . SER A 1 89 ? -0.590 -5.366 -14.993 1.00 58.41 89 SER A C 1
ATOM 681 O O . SER A 1 89 ? -0.546 -6.034 -13.965 1.00 58.41 89 SER A O 1
ATOM 683 N N . LYS A 1 90 ? -0.497 -5.926 -16.204 1.00 61.03 90 LYS A N 1
ATOM 684 C CA . LYS A 1 90 ? -0.171 -7.328 -16.459 1.00 61.03 90 LYS A CA 1
ATOM 685 C C . LYS A 1 90 ? 1.202 -7.390 -17.125 1.00 61.03 90 LYS A C 1
ATOM 687 O O . LYS A 1 90 ? 1.427 -6.612 -18.056 1.00 61.03 90 LYS A O 1
ATOM 692 N N . PRO A 1 91 ? 2.090 -8.305 -16.701 1.00 53.41 91 PRO A N 1
ATOM 693 C CA . PRO A 1 91 ? 3.387 -8.460 -17.338 1.00 53.41 91 PRO A CA 1
ATOM 694 C C . PRO A 1 91 ? 3.188 -8.799 -18.818 1.00 53.41 91 PRO A C 1
ATOM 696 O O . PRO A 1 91 ? 2.480 -9.743 -19.161 1.00 53.41 91 PRO A O 1
ATOM 699 N N . VAL A 1 92 ? 3.790 -8.003 -19.706 1.00 52.19 92 VAL A N 1
ATOM 700 C CA . VAL A 1 92 ? 3.797 -8.251 -21.157 1.00 52.19 92 VAL A CA 1
ATOM 701 C C . VAL A 1 92 ? 4.880 -9.286 -21.461 1.00 52.19 92 VAL A C 1
ATOM 703 O O . VAL A 1 92 ? 5.889 -8.980 -22.087 1.00 52.19 92 VAL A O 1
ATOM 706 N N . ILE A 1 93 ? 4.715 -10.499 -20.941 1.00 50.94 93 ILE A N 1
ATOM 707 C CA . ILE A 1 93 ? 5.420 -11.687 -21.420 1.00 50.94 93 ILE A CA 1
ATOM 708 C C . ILE A 1 93 ? 4.389 -12.821 -21.406 1.00 50.94 93 ILE A C 1
ATOM 710 O O . ILE A 1 93 ? 4.088 -13.369 -20.347 1.00 50.94 93 ILE A O 1
ATOM 714 N N . GLU A 1 94 ? 3.826 -13.113 -22.581 1.00 43.38 94 GLU A N 1
ATOM 715 C CA . GLU A 1 94 ? 3.311 -14.449 -22.919 1.00 43.38 94 GLU A CA 1
ATOM 716 C C . GLU A 1 94 ? 4.405 -15.239 -23.642 1.00 43.38 94 GLU A C 1
ATOM 718 O O . GLU A 1 94 ? 5.144 -14.613 -24.441 1.00 43.38 94 GLU A O 1
#

Organism: Cirrhinus mrigala (NCBI:txid683832)

Radius of gyration: 14.58 Å; Cα contacts (8 Å, |Δi|>4): 83; chains: 1; bounding box: 33×25×44 Å

Sequence (94 aa):
LSSPLLQQQFFSTIFIQTDIHIQEGALFCDSLCDGGPLIWGQEARLAECERMLVAIDLALHLNDSSGTLQAVVSCYGLLTPLIFNQIPSKPVIE

Foldseek 3Di:
DDDLVVLVVVLVVLVVVLVVLCVVQVQFQVDQPSPDPSVVSLVSLVVNLVSLVVSLVSCVVSVNPVSNVVSVVSNCRNCNSCVVVVPDSDPPDD